Protein AF-A0A094KVY6-F1 (afdb_monomer)

Radius of gyration: 12.09 Å; Cα contacts (8 Å, |Δi|>4): 46; chains: 1; bounding box: 32×22×28 Å

pLDDT: mean 83.22, std 8.4, range [48.06, 92.19]

Secondary structure (DSSP, 8-state):
---TTS-SSPPPTTPPTTTTHHHHHHHHHHHHHH-HHHHHHHHTTTT-----TTTTS--HHHHHHHHHHH-

Structure (mmCIF, N/CA/C/O backbone):
data_AF-A0A094KVY6-F1
#
_entry.id   AF-A0A094KVY6-F1
#
loop_
_atom_site.group_PDB
_atom_site.id
_atom_site.type_symbol
_atom_site.label_atom_id
_atom_site.label_alt_id
_atom_site.label_comp_id
_atom_site.label_asym_id
_atom_site.label_entity_id
_atom_site.label_seq_id
_atom_site.pdbx_PDB_ins_code
_atom_site.Cartn_x
_atom_site.Cartn_y
_atom_site.Cartn_z
_atom_site.occupancy
_atom_site.B_iso_or_equiv
_atom_site.auth_seq_id
_atom_site.auth_comp_id
_atom_site.auth_asym_id
_atom_site.auth_atom_id
_atom_site.pdbx_PDB_model_num
ATOM 1 N N . MET A 1 1 ? -5.806 13.561 -9.056 1.00 48.06 1 MET A N 1
ATOM 2 C CA . MET A 1 1 ? -5.328 12.198 -8.736 1.00 48.06 1 MET A CA 1
ATOM 3 C C . MET A 1 1 ? -4.108 12.355 -7.853 1.00 48.06 1 MET A C 1
ATOM 5 O O . MET A 1 1 ? -3.019 12.574 -8.358 1.00 48.06 1 MET A O 1
ATOM 9 N N . ASP A 1 2 ? -4.298 12.313 -6.541 1.00 64.81 2 ASP A N 1
ATOM 10 C CA . ASP A 1 2 ? -3.314 12.762 -5.544 1.00 64.81 2 ASP A CA 1
ATOM 11 C C . ASP A 1 2 ? -2.136 11.800 -5.333 1.00 64.81 2 ASP A C 1
ATOM 13 O O . ASP A 1 2 ? -1.334 11.996 -4.429 1.00 64.81 2 ASP A O 1
ATOM 17 N N . GLY A 1 3 ? -2.027 10.732 -6.135 1.00 69.19 3 GLY A N 1
ATOM 18 C CA . GLY A 1 3 ? -0.922 9.772 -6.033 1.00 69.19 3 GLY A CA 1
ATOM 19 C C . GLY A 1 3 ? -0.780 9.147 -4.641 1.00 69.19 3 GLY A C 1
ATOM 20 O O . GLY A 1 3 ? 0.300 8.687 -4.299 1.00 69.19 3 GLY A O 1
ATOM 21 N N . TYR A 1 4 ? -1.853 9.135 -3.844 1.00 80.31 4 TYR A N 1
ATOM 22 C CA . TYR A 1 4 ? -1.835 8.828 -2.409 1.00 80.31 4 TYR A CA 1
ATOM 23 C C . TYR A 1 4 ? -1.258 7.440 -2.077 1.00 80.31 4 TYR A C 1
ATOM 25 O O . TYR A 1 4 ? -0.646 7.237 -1.035 1.00 80.31 4 TYR A O 1
ATOM 33 N N . PHE A 1 5 ? -1.436 6.490 -2.993 1.00 83.44 5 PHE A N 1
ATOM 34 C CA . PHE A 1 5 ? -0.925 5.120 -2.905 1.00 83.44 5 PHE A CA 1
ATOM 35 C C . PHE A 1 5 ? 0.411 4.915 -3.636 1.00 83.44 5 PHE A C 1
ATOM 37 O O . PHE A 1 5 ? 0.905 3.796 -3.745 1.00 83.44 5 PHE A O 1
ATOM 44 N N . GLY A 1 6 ? 0.975 5.985 -4.190 1.00 81.88 6 GLY A N 1
ATOM 45 C CA . GLY A 1 6 ? 2.237 5.956 -4.905 1.00 81.88 6 GLY A CA 1
ATOM 46 C C . GLY A 1 6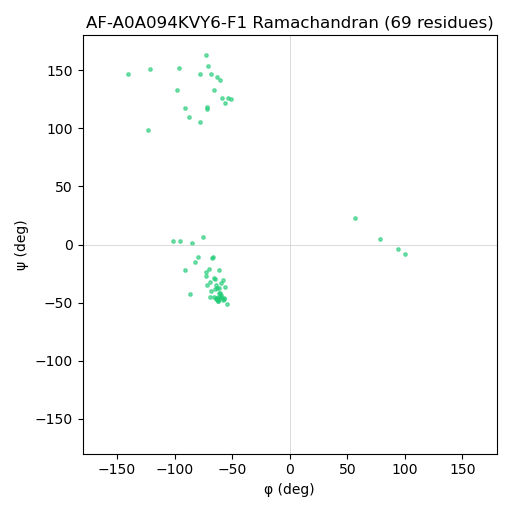 ? 3.412 5.738 -3.961 1.00 81.88 6 GLY A C 1
ATOM 47 O O . GLY A 1 6 ? 3.377 6.095 -2.786 1.00 81.88 6 GLY A O 1
ATOM 48 N N . ASN A 1 7 ? 4.483 5.163 -4.500 1.00 81.75 7 ASN A N 1
ATOM 49 C CA . ASN A 1 7 ? 5.718 4.985 -3.753 1.00 81.75 7 ASN A CA 1
ATOM 50 C C . ASN A 1 7 ? 6.425 6.346 -3.545 1.00 81.75 7 ASN A C 1
ATOM 52 O O . ASN A 1 7 ? 6.853 6.939 -4.541 1.00 81.75 7 ASN A O 1
ATOM 56 N N . PRO A 1 8 ? 6.597 6.841 -2.298 1.00 81.69 8 PRO A N 1
ATOM 57 C CA . PRO A 1 8 ? 7.317 8.089 -2.037 1.00 81.69 8 PRO A CA 1
ATOM 58 C C . PRO A 1 8 ? 8.826 7.962 -2.302 1.00 81.69 8 PRO A C 1
ATOM 60 O O . PRO A 1 8 ? 9.507 8.961 -2.543 1.00 81.69 8 PRO A O 1
ATOM 63 N N . PHE A 1 9 ? 9.363 6.739 -2.299 1.00 81.38 9 PHE A N 1
ATOM 64 C CA . PHE A 1 9 ? 10.766 6.468 -2.581 1.00 81.38 9 PHE A CA 1
ATOM 65 C C . PHE A 1 9 ? 11.019 6.525 -4.090 1.00 81.38 9 PHE A C 1
ATOM 67 O O . PHE A 1 9 ? 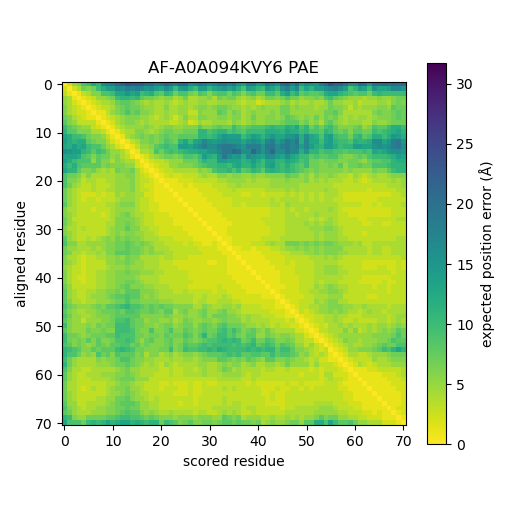10.676 5.606 -4.843 1.00 81.38 9 PHE A O 1
ATOM 74 N N . ARG A 1 10 ? 11.660 7.608 -4.544 1.00 74.12 10 ARG A N 1
ATOM 75 C CA . ARG A 1 10 ? 12.052 7.750 -5.950 1.00 74.12 10 ARG A CA 1
ATOM 76 C C . ARG A 1 10 ? 13.107 6.716 -6.321 1.00 74.12 10 ARG A C 1
ATOM 78 O O . ARG A 1 10 ? 14.121 6.559 -5.644 1.00 74.12 10 ARG A O 1
ATOM 85 N N . LEU A 1 11 ? 12.889 6.060 -7.455 1.00 74.12 11 LEU A N 1
ATOM 86 C CA . LEU A 1 11 ? 13.890 5.203 -8.067 1.00 74.12 11 LEU A CA 1
ATOM 87 C C . LEU A 1 11 ? 15.005 6.082 -8.660 1.00 74.12 11 LEU A C 1
ATOM 89 O O . LEU A 1 11 ? 14.752 6.881 -9.562 1.00 74.12 11 LEU A O 1
ATOM 93 N N . SER A 1 12 ? 16.237 5.942 -8.172 1.00 71.62 12 SER A N 1
ATOM 94 C CA . SER A 1 12 ? 17.389 6.609 -8.792 1.00 71.62 12 SER A CA 1
ATOM 95 C C . SER A 1 12 ? 17.700 6.013 -10.166 1.00 71.62 12 SER A C 1
ATOM 97 O O . SER A 1 12 ? 17.551 4.808 -10.391 1.00 71.62 12 SER A O 1
ATOM 99 N N . ARG A 1 13 ? 18.179 6.860 -11.085 1.00 63.62 13 ARG A N 1
ATOM 100 C CA . ARG A 1 13 ? 18.557 6.473 -12.453 1.00 63.62 13 ARG A CA 1
ATOM 101 C C . ARG A 1 13 ? 19.601 5.343 -12.402 1.00 63.62 13 ARG A C 1
ATOM 103 O O . ARG A 1 13 ? 20.644 5.506 -11.780 1.00 63.62 13 ARG A O 1
ATOM 110 N N . GLY A 1 14 ? 19.299 4.195 -13.015 1.00 65.56 14 GLY A N 1
ATOM 111 C CA . GLY A 1 14 ? 20.178 3.014 -13.046 1.00 65.56 14 GLY A CA 1
ATOM 112 C C . GLY A 1 14 ? 19.931 1.958 -11.957 1.00 65.56 14 GLY A C 1
ATOM 113 O O . GLY A 1 14 ? 20.559 0.901 -11.988 1.00 65.56 14 GLY A O 1
ATOM 114 N N . LYS A 1 15 ? 19.012 2.184 -11.008 1.00 68.25 15 LYS A N 1
ATOM 115 C CA . LYS A 1 15 ? 18.563 1.137 -10.071 1.00 68.25 15 LYS A CA 1
ATOM 116 C C . LYS A 1 15 ? 17.569 0.198 -10.766 1.00 68.25 15 LYS A C 1
ATOM 118 O O . LYS A 1 15 ? 16.794 0.627 -11.619 1.00 68.25 15 LYS A O 1
ATOM 123 N N . LYS A 1 16 ? 17.582 -1.087 -10.396 1.00 71.44 16 LYS A N 1
ATOM 124 C CA . LYS A 1 16 ? 16.640 -2.080 -10.936 1.00 71.44 16 LYS A CA 1
ATOM 125 C C . LYS A 1 16 ? 15.205 -1.714 -10.545 1.00 71.44 16 LYS A C 1
ATOM 127 O O . LYS A 1 16 ? 14.958 -1.253 -9.428 1.00 71.44 16 LYS A O 1
ATOM 132 N N . HIS A 1 17 ? 14.253 -1.967 -11.443 1.00 68.69 17 HIS A N 1
ATOM 133 C CA . HIS A 1 17 ? 12.834 -1.913 -11.096 1.00 68.69 17 HIS A CA 1
ATOM 134 C C . HIS A 1 17 ? 12.590 -2.810 -9.880 1.00 68.69 17 HIS A C 1
ATOM 136 O O . HIS A 1 17 ? 12.998 -3.969 -9.863 1.00 68.69 17 HIS A O 1
ATOM 142 N N . GLY A 1 18 ? 11.991 -2.242 -8.837 1.00 72.62 18 GLY A N 1
ATOM 143 C CA . GLY A 1 18 ? 11.739 -2.952 -7.590 1.00 72.62 18 GLY A CA 1
ATOM 144 C C . GLY A 1 18 ? 12.724 -2.675 -6.452 1.00 72.62 18 GLY A C 1
ATOM 145 O O . GLY A 1 18 ? 12.440 -3.052 -5.323 1.00 72.62 18 GLY A O 1
ATOM 146 N N . SER A 1 19 ? 13.836 -1.963 -6.677 1.0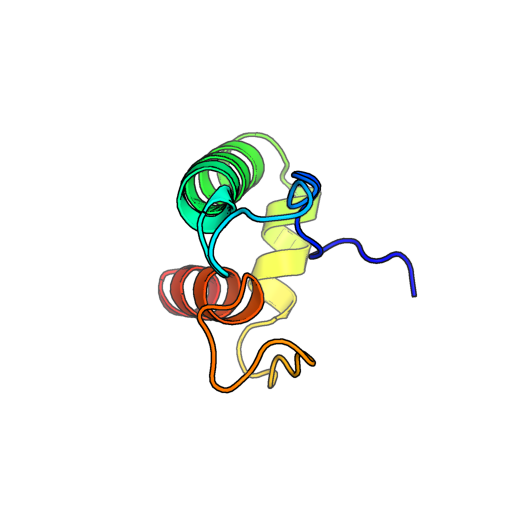0 80.44 19 SER A N 1
ATOM 147 C CA . SER A 1 19 ? 14.806 -1.678 -5.600 1.00 80.44 19 SER A CA 1
ATOM 148 C C . SER A 1 19 ? 14.238 -0.862 -4.429 1.00 80.44 19 SER A C 1
ATOM 150 O O . SER A 1 19 ? 14.801 -0.898 -3.343 1.00 80.44 19 SER A O 1
ATOM 152 N N . THR A 1 20 ? 13.145 -0.124 -4.634 1.00 83.94 20 THR A N 1
ATOM 153 C CA . THR A 1 20 ? 12.468 0.671 -3.594 1.00 83.94 20 THR A CA 1
ATOM 154 C C . THR A 1 20 ? 11.215 -0.005 -3.033 1.00 83.94 20 THR A C 1
ATOM 156 O O . THR A 1 20 ? 10.514 0.595 -2.223 1.00 83.94 20 THR A O 1
ATOM 159 N N . LEU A 1 21 ? 10.902 -1.230 -3.470 1.00 84.69 21 LEU A N 1
ATOM 160 C CA . LEU A 1 21 ? 9.708 -1.956 -3.029 1.00 84.69 21 LEU A CA 1
ATOM 161 C C . LEU A 1 21 ? 9.822 -2.451 -1.597 1.00 84.69 21 LEU A C 1
ATOM 163 O O . LEU A 1 21 ? 8.830 -2.428 -0.884 1.00 84.69 21 LEU A O 1
ATOM 167 N N . ASP A 1 22 ? 11.016 -2.848 -1.171 1.00 86.38 22 ASP A N 1
ATOM 168 C CA . ASP A 1 22 ? 11.251 -3.293 0.201 1.00 86.38 22 ASP A CA 1
ATOM 169 C C . ASP A 1 22 ? 11.019 -2.146 1.203 1.00 86.38 22 ASP A C 1
ATOM 171 O O . ASP A 1 22 ? 10.239 -2.270 2.145 1.00 86.38 22 ASP A O 1
ATOM 175 N N . LEU A 1 23 ? 11.559 -0.961 0.890 1.00 86.31 23 LEU A N 1
ATOM 176 C CA . LEU A 1 23 ? 11.292 0.277 1.632 1.00 86.31 23 LEU A CA 1
ATOM 177 C C . LEU A 1 23 ? 9.804 0.641 1.616 1.00 86.31 23 LEU A C 1
ATOM 179 O O . LEU A 1 23 ? 9.237 1.010 2.643 1.00 86.31 23 LEU A O 1
ATOM 183 N N . PHE A 1 24 ? 9.154 0.514 0.455 1.00 89.38 24 PHE A N 1
ATOM 184 C CA . PHE A 1 24 ? 7.720 0.757 0.336 1.00 89.38 24 PHE A CA 1
ATOM 185 C C . PHE A 1 24 ? 6.900 -0.231 1.170 1.00 89.38 24 PHE A C 1
ATOM 187 O O . PHE A 1 24 ? 5.913 0.164 1.777 1.00 89.38 24 PHE A O 1
ATOM 194 N N . ARG A 1 25 ? 7.320 -1.496 1.255 1.00 89.12 25 ARG A N 1
ATOM 195 C CA . ARG A 1 25 ? 6.665 -2.519 2.070 1.00 89.12 25 ARG A CA 1
ATOM 196 C C . ARG A 1 25 ? 6.688 -2.140 3.547 1.00 89.12 25 ARG A C 1
ATOM 198 O O . ARG A 1 25 ? 5.641 -2.202 4.184 1.00 89.12 25 ARG A O 1
ATOM 205 N N . GLY A 1 26 ? 7.845 -1.717 4.057 1.00 89.19 26 GLY A N 1
ATOM 206 C CA . GLY A 1 26 ? 7.974 -1.212 5.427 1.00 89.19 26 GLY A CA 1
ATOM 207 C C . GLY A 1 26 ? 7.110 0.028 5.665 1.00 89.19 26 GLY A C 1
ATOM 208 O O . GLY A 1 26 ? 6.369 0.077 6.637 1.00 89.19 26 GLY A O 1
ATOM 209 N N . TYR A 1 27 ? 7.125 0.975 4.725 1.00 89.94 27 TYR A N 1
ATOM 210 C CA . TYR A 1 27 ? 6.306 2.188 4.785 1.00 89.94 27 TYR A CA 1
ATOM 211 C C . TYR A 1 27 ? 4.799 1.910 4.820 1.00 89.94 27 TYR A C 1
ATOM 213 O O . TYR A 1 27 ? 4.073 2.563 5.563 1.00 89.94 27 TYR A O 1
ATOM 221 N N . VAL A 1 28 ? 4.319 0.949 4.023 1.00 90.44 28 VAL A N 1
ATOM 222 C CA . VAL A 1 28 ? 2.905 0.553 4.025 1.00 90.44 28 VAL A CA 1
ATOM 223 C C . VAL A 1 28 ? 2.527 -0.045 5.376 1.00 90.44 28 VAL A C 1
ATOM 225 O O . VAL A 1 28 ? 1.513 0.355 5.925 1.00 90.44 28 VAL A O 1
ATOM 228 N N . VAL A 1 29 ? 3.330 -0.958 5.932 1.00 89.88 29 VAL A N 1
ATOM 229 C CA . VAL A 1 29 ? 3.046 -1.571 7.245 1.00 89.88 29 VAL A CA 1
ATOM 230 C C . VAL A 1 29 ? 3.028 -0.525 8.353 1.00 89.88 29 VAL A C 1
ATOM 232 O O . VAL A 1 29 ? 2.071 -0.470 9.115 1.00 89.88 29 VAL A O 1
ATOM 235 N N . ASP A 1 30 ? 4.052 0.324 8.400 1.00 91.31 30 ASP A N 1
ATOM 236 C CA . ASP A 1 30 ? 4.169 1.391 9.391 1.00 91.31 30 ASP A CA 1
ATOM 237 C C . ASP A 1 30 ? 2.987 2.369 9.309 1.00 91.31 30 ASP A C 1
ATOM 239 O O . ASP A 1 30 ? 2.352 2.656 10.321 1.00 91.31 30 ASP A O 1
ATOM 243 N N . ARG A 1 31 ? 2.592 2.806 8.102 1.00 90.75 31 ARG A N 1
ATOM 244 C CA . ARG A 1 31 ? 1.404 3.663 7.934 1.00 90.75 31 ARG A CA 1
ATOM 245 C C . ARG A 1 31 ? 0.090 2.953 8.204 1.00 90.75 31 ARG A C 1
ATOM 247 O O . ARG A 1 31 ? -0.848 3.606 8.635 1.00 90.75 31 ARG A O 1
ATOM 254 N N . LEU A 1 32 ? -0.023 1.656 7.932 1.00 89.50 32 LEU A N 1
ATOM 255 C CA . LEU A 1 32 ? -1.239 0.911 8.263 1.00 89.50 32 LEU A CA 1
ATOM 256 C C . LEU A 1 32 ? -1.474 0.845 9.778 1.00 89.50 32 LEU A C 1
ATOM 258 O O . LEU A 1 32 ? -2.631 0.777 10.184 1.00 89.50 32 LEU A O 1
ATOM 262 N N . ASP A 1 33 ? -0.408 0.873 10.580 1.00 89.31 33 ASP A N 1
ATOM 263 C CA . ASP A 1 33 ? -0.473 0.875 12.046 1.00 89.31 33 ASP A CA 1
ATOM 264 C C . ASP A 1 33 ? -0.627 2.294 12.623 1.00 89.31 33 ASP A C 1
ATOM 266 O O . ASP A 1 33 ? -1.443 2.529 13.511 1.00 89.31 33 ASP A O 1
ATOM 270 N N . THR A 1 34 ? 0.114 3.262 12.077 1.00 92.19 34 THR A N 1
ATOM 271 C CA . THR A 1 34 ? 0.192 4.629 12.622 1.00 92.19 34 THR A CA 1
ATOM 272 C C . THR A 1 34 ? -0.841 5.606 12.051 1.00 92.19 34 THR A C 1
ATOM 274 O O . THR A 1 34 ? -1.144 6.614 12.691 1.00 92.19 34 THR A O 1
ATOM 277 N N . ASP A 1 35 ? -1.391 5.344 10.862 1.00 91.88 35 ASP A N 1
ATOM 278 C CA . ASP A 1 35 ? -2.292 6.245 10.139 1.00 91.88 35 ASP A CA 1
ATOM 279 C C . ASP A 1 35 ? -3.633 5.556 9.834 1.00 91.88 35 ASP A C 1
ATOM 281 O O . ASP A 1 35 ? -3.808 4.822 8.855 1.00 91.88 35 ASP A O 1
ATOM 285 N N . GLU A 1 36 ? -4.628 5.842 10.677 1.00 91.44 36 GLU A N 1
ATOM 286 C CA . GLU A 1 36 ? -5.988 5.320 10.527 1.00 91.44 36 GLU A CA 1
ATOM 287 C C . GLU A 1 36 ? -6.653 5.710 9.197 1.00 91.44 36 GLU A C 1
ATOM 289 O O . GLU A 1 36 ? -7.474 4.953 8.665 1.00 91.44 36 GLU A O 1
ATOM 294 N N . GLU A 1 37 ? -6.350 6.893 8.650 1.00 91.44 37 GLU A N 1
ATOM 295 C CA . GLU A 1 37 ? -6.913 7.313 7.367 1.00 91.44 37 GLU A CA 1
ATOM 296 C C . GLU A 1 37 ? -6.323 6.466 6.242 1.00 91.44 37 GLU A C 1
ATOM 298 O O . GLU A 1 37 ? -7.063 5.966 5.384 1.00 91.44 37 GLU A O 1
ATOM 303 N N . TYR A 1 38 ? -5.006 6.261 6.272 1.00 90.81 38 TYR A N 1
ATOM 304 C CA . TYR A 1 38 ? -4.314 5.387 5.338 1.00 90.81 38 TYR A CA 1
ATOM 305 C C . TYR A 1 38 ? -4.886 3.970 5.401 1.00 90.81 38 TYR A C 1
ATOM 307 O O . TYR A 1 38 ? -5.272 3.423 4.366 1.00 90.81 38 TYR A O 1
ATOM 315 N N . TYR A 1 39 ? -5.061 3.423 6.607 1.00 90.19 39 TYR A N 1
ATOM 316 C CA . TYR A 1 39 ? -5.707 2.131 6.824 1.00 90.19 39 TYR A CA 1
ATOM 317 C C . TYR A 1 39 ? -7.101 2.054 6.188 1.00 90.19 39 TYR A C 1
ATOM 319 O O . TYR A 1 39 ? -7.376 1.140 5.408 1.00 90.19 39 TYR A O 1
ATOM 327 N N . ARG A 1 40 ? -7.990 3.025 6.452 1.00 90.94 40 ARG A N 1
ATOM 328 C CA . ARG A 1 40 ? -9.350 3.036 5.873 1.00 90.94 40 ARG A CA 1
ATOM 329 C C . ARG A 1 40 ? -9.322 3.114 4.351 1.00 90.94 40 ARG A C 1
ATOM 331 O O . ARG A 1 40 ? -10.094 2.422 3.686 1.00 90.94 40 ARG A O 1
ATOM 338 N N . ARG A 1 41 ? -8.436 3.939 3.792 1.00 90.38 41 ARG A N 1
ATOM 339 C CA . ARG A 1 41 ? -8.279 4.096 2.342 1.00 90.38 41 ARG A CA 1
ATOM 340 C C . ARG A 1 41 ? -7.755 2.822 1.691 1.00 90.38 41 ARG A C 1
ATOM 342 O O . ARG A 1 41 ? -8.317 2.414 0.679 1.00 90.38 41 ARG A O 1
ATOM 349 N N . VAL A 1 42 ? -6.737 2.185 2.276 1.00 89.75 42 VAL A N 1
ATOM 350 C CA . VAL A 1 42 ? -6.202 0.898 1.808 1.00 89.75 42 VAL A CA 1
ATOM 351 C C . VAL A 1 42 ? -7.279 -0.177 1.906 1.00 89.75 42 VAL A C 1
ATOM 353 O O . VAL A 1 42 ? -7.573 -0.825 0.911 1.00 89.75 42 VAL A O 1
ATOM 356 N N . LYS A 1 43 ? -7.979 -0.299 3.037 1.00 89.19 43 LYS A N 1
ATOM 357 C CA . LYS A 1 43 ? -9.110 -1.228 3.189 1.00 89.19 43 LYS A CA 1
ATOM 358 C C . LYS A 1 43 ? -10.203 -1.007 2.135 1.00 89.19 43 LYS A C 1
ATOM 360 O O . LYS A 1 43 ? -10.771 -1.966 1.620 1.00 89.19 43 LYS A O 1
ATOM 365 N N . GLY A 1 44 ? -10.460 0.245 1.751 1.00 89.62 44 GLY A N 1
ATOM 366 C CA . GLY A 1 44 ? -11.386 0.606 0.671 1.00 89.62 44 GLY A CA 1
ATOM 367 C C . GLY A 1 44 ? -10.944 0.181 -0.739 1.00 89.62 44 GLY A C 1
ATOM 368 O O . GLY A 1 44 ? -11.744 0.251 -1.675 1.00 89.62 44 GLY A O 1
ATOM 369 N N . LEU A 1 45 ? -9.697 -0.267 -0.913 1.00 88.38 45 LEU A N 1
ATOM 370 C CA . LEU A 1 45 ? -9.212 -0.875 -2.153 1.00 88.38 45 LEU A CA 1
ATOM 371 C C . LEU A 1 45 ? -9.629 -2.344 -2.294 1.00 88.38 45 LEU A C 1
ATOM 373 O O . LEU A 1 45 ? -9.475 -2.906 -3.377 1.00 88.38 45 LEU A O 1
ATOM 377 N N . ARG A 1 46 ? -10.172 -2.972 -1.243 1.00 88.88 46 ARG A N 1
ATOM 378 C CA . ARG A 1 46 ? -10.596 -4.376 -1.285 1.00 88.88 46 ARG A CA 1
ATOM 379 C C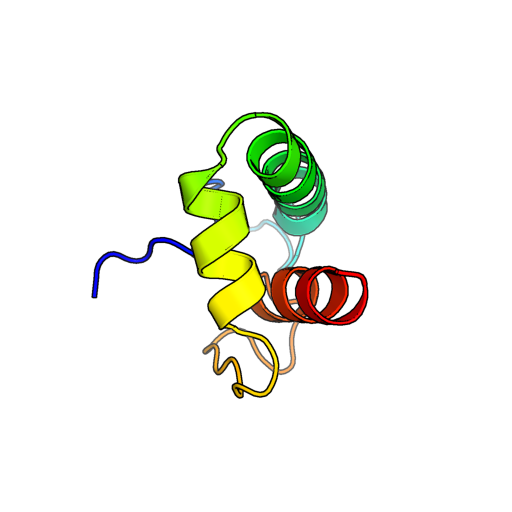 . ARG A 1 46 ? -11.652 -4.593 -2.367 1.00 88.88 46 ARG A C 1
ATOM 381 O O . ARG A 1 46 ? -12.661 -3.894 -2.419 1.00 88.88 46 ARG A O 1
ATOM 388 N N . GLY A 1 47 ? -11.391 -5.554 -3.252 1.00 86.19 47 GLY A N 1
ATOM 389 C CA . GLY A 1 47 ? -12.239 -5.845 -4.412 1.00 86.19 47 GLY A CA 1
ATOM 390 C C . GLY A 1 47 ? -12.072 -4.884 -5.597 1.00 86.19 47 GLY A C 1
ATOM 391 O O . GLY A 1 47 ? -12.799 -5.016 -6.580 1.00 86.19 47 GLY A O 1
ATOM 392 N N . LYS A 1 48 ? -11.133 -3.928 -5.545 1.00 88.06 48 LYS A N 1
ATOM 393 C CA . LYS A 1 48 ? -10.779 -3.073 -6.690 1.00 88.06 48 LYS A CA 1
ATOM 394 C C . LYS A 1 48 ? -9.564 -3.623 -7.431 1.00 88.06 48 LYS A C 1
ATOM 396 O O . LYS A 1 48 ? -8.682 -4.240 -6.844 1.00 88.06 48 LYS A O 1
ATOM 401 N N . ILE A 1 49 ? -9.492 -3.328 -8.728 1.00 84.50 49 ILE A N 1
ATOM 402 C CA . ILE A 1 49 ? -8.337 -3.658 -9.566 1.00 84.50 49 ILE A CA 1
ATOM 403 C C . ILE A 1 49 ? -7.362 -2.479 -9.544 1.00 84.50 49 ILE A C 1
ATOM 405 O O . ILE A 1 49 ? -7.690 -1.381 -9.997 1.00 84.50 49 ILE A O 1
ATOM 409 N N . LEU A 1 50 ? -6.154 -2.711 -9.028 1.00 83.62 50 LEU A N 1
ATOM 410 C CA . LEU A 1 50 ? -5.068 -1.735 -9.050 1.00 83.62 50 LEU A CA 1
ATOM 411 C C . LEU A 1 50 ? -4.275 -1.873 -10.352 1.00 83.62 50 LEU A C 1
ATOM 413 O O . LEU A 1 50 ? -3.545 -2.840 -10.556 1.00 83.62 50 LEU A O 1
ATOM 417 N N . VAL A 1 51 ? -4.410 -0.884 -11.235 1.00 81.06 51 VAL A N 1
ATOM 418 C CA . VAL A 1 51 ? -3.635 -0.785 -12.478 1.00 81.06 51 VAL A CA 1
ATOM 419 C C . VAL A 1 51 ? -2.450 0.151 -12.297 1.00 81.06 51 VAL A C 1
ATOM 421 O O . VAL A 1 51 ? -2.580 1.262 -11.786 1.00 81.06 51 VAL A O 1
ATOM 424 N N . CYS A 1 52 ? -1.279 -0.292 -12.748 1.00 82.12 52 CYS A N 1
ATOM 425 C CA . CYS A 1 52 ? -0.069 0.511 -12.748 1.00 82.12 52 CYS A CA 1
ATOM 426 C C . CYS A 1 52 ? 0.734 0.275 -14.026 1.00 82.12 52 CYS A C 1
ATOM 428 O O . CYS A 1 52 ? 0.801 -0.842 -14.536 1.00 82.12 52 CYS A O 1
ATOM 430 N N . PHE A 1 53 ? 1.411 1.323 -14.492 1.00 79.94 53 PHE A N 1
ATOM 431 C CA . PHE A 1 53 ? 2.284 1.280 -15.664 1.00 79.94 53 PHE A CA 1
ATOM 432 C C . PHE A 1 53 ? 3.551 0.430 -15.455 1.00 79.94 53 PHE A C 1
ATOM 434 O O . PHE A 1 53 ? 4.265 0.158 -16.413 1.00 79.94 53 PHE A O 1
ATOM 441 N N . CYS A 1 54 ? 3.863 0.024 -14.217 1.00 79.62 54 CYS A N 1
ATOM 442 C CA . CYS A 1 54 ? 5.057 -0.772 -13.928 1.00 79.62 54 CYS A CA 1
ATOM 443 C C . CYS A 1 54 ? 4.953 -2.231 -14.395 1.00 79.62 54 CYS 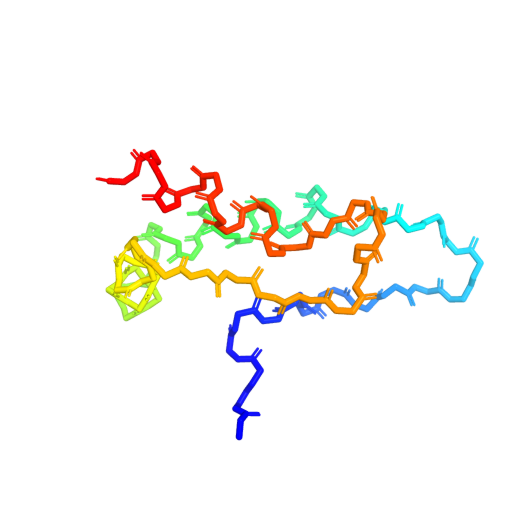A C 1
ATOM 445 O O . CYS A 1 54 ? 5.995 -2.858 -14.587 1.00 79.62 54 CYS A O 1
ATOM 447 N N . LYS A 1 55 ? 3.743 -2.792 -14.554 1.00 76.19 55 LYS A N 1
ATOM 448 C CA . LYS A 1 55 ? 3.580 -4.182 -15.014 1.00 76.19 55 LYS A CA 1
ATOM 449 C C . LYS A 1 55 ? 4.198 -4.356 -16.414 1.00 76.19 55 LYS A C 1
ATOM 451 O O . LYS A 1 55 ? 4.077 -3.451 -17.236 1.00 76.19 55 LYS A O 1
ATOM 456 N N . PRO A 1 56 ? 4.853 -5.500 -16.697 1.00 80.31 56 PRO A N 1
ATOM 457 C CA . PRO A 1 56 ? 4.907 -6.731 -15.893 1.00 80.31 56 PRO A CA 1
ATOM 458 C C . PRO A 1 56 ? 5.974 -6.754 -14.779 1.00 80.31 56 PRO A C 1
ATOM 460 O O . PRO A 1 56 ? 6.088 -7.754 -14.076 1.00 80.31 56 PRO A O 1
ATOM 463 N N . ASN A 1 57 ? 6.749 -5.683 -14.591 1.00 81.56 57 ASN A N 1
ATOM 464 C CA . ASN A 1 57 ? 7.792 -5.624 -13.563 1.00 81.56 57 ASN A CA 1
ATOM 465 C C . ASN A 1 57 ? 7.205 -5.500 -12.142 1.00 81.56 57 ASN A C 1
ATOM 467 O O . ASN A 1 57 ? 6.048 -5.090 -11.993 1.00 81.56 57 ASN A O 1
ATOM 471 N N . PRO A 1 58 ? 8.004 -5.790 -11.092 1.00 80.56 58 PRO A N 1
ATOM 472 C CA . PRO A 1 58 ? 7.591 -5.615 -9.701 1.00 80.56 58 PRO A CA 1
ATOM 473 C C . PRO A 1 58 ? 7.024 -4.210 -9.445 1.00 80.56 58 PRO A C 1
ATOM 475 O O . PRO A 1 58 ? 7.688 -3.204 -9.723 1.00 80.56 58 PRO A O 1
ATOM 478 N N . CYS A 1 59 ? 5.799 -4.134 -8.916 1.00 84.19 59 CYS A N 1
ATOM 479 C CA . CYS A 1 59 ? 5.069 -2.885 -8.725 1.00 84.19 59 CYS A CA 1
ATOM 480 C C . CYS A 1 59 ? 4.686 -2.650 -7.256 1.00 84.19 59 CYS A C 1
ATOM 482 O O . CYS A 1 59 ? 4.434 -3.575 -6.493 1.00 84.19 59 CYS A O 1
ATOM 484 N N . HIS A 1 60 ? 4.584 -1.377 -6.872 1.00 85.50 60 HIS A N 1
ATOM 485 C CA . HIS A 1 60 ? 4.056 -0.964 -5.570 1.00 85.50 60 HIS A CA 1
ATOM 486 C C . HIS A 1 60 ? 2.564 -1.310 -5.418 1.00 85.50 60 HIS A C 1
ATOM 488 O O . HIS A 1 60 ? 2.102 -1.582 -4.315 1.00 85.50 60 HIS A O 1
ATOM 494 N N . GLY A 1 61 ? 1.822 -1.351 -6.532 1.00 86.31 61 GLY A N 1
ATOM 495 C CA . GLY A 1 61 ? 0.425 -1.775 -6.559 1.00 86.31 61 GLY A CA 1
ATOM 496 C C . GLY A 1 61 ? 0.235 -3.242 -6.167 1.00 86.31 61 GLY A C 1
ATOM 497 O O . GLY A 1 61 ? -0.735 -3.539 -5.481 1.00 86.31 61 GLY A O 1
ATOM 498 N N . ASP A 1 62 ? 1.174 -4.133 -6.519 1.00 87.44 62 ASP A N 1
ATOM 499 C CA . ASP A 1 62 ? 1.133 -5.538 -6.082 1.00 87.44 62 ASP A CA 1
ATOM 500 C C . ASP A 1 62 ? 1.286 -5.639 -4.552 1.00 87.44 62 ASP A C 1
ATOM 502 O O . ASP A 1 62 ? 0.586 -6.416 -3.914 1.00 87.44 62 ASP A O 1
ATOM 506 N N . ILE A 1 63 ? 2.143 -4.805 -3.947 1.00 8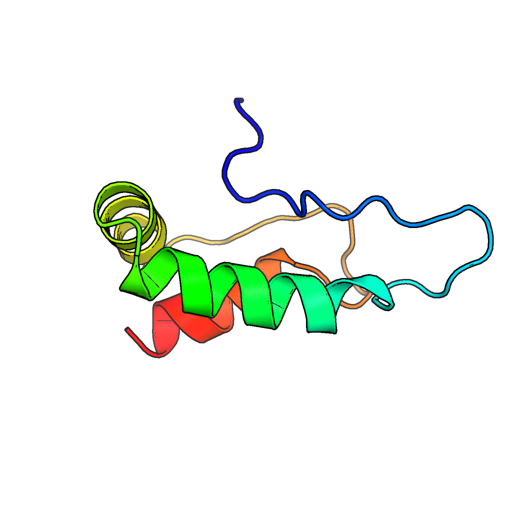8.75 63 ILE A N 1
ATOM 507 C CA . ILE A 1 63 ? 2.319 -4.755 -2.484 1.00 88.75 63 ILE A CA 1
ATOM 508 C C . ILE A 1 63 ? 1.030 -4.311 -1.799 1.00 88.75 63 ILE A C 1
ATOM 510 O O . ILE A 1 63 ? 0.604 -4.923 -0.825 1.00 88.75 63 ILE A O 1
ATOM 514 N N . LEU A 1 64 ? 0.396 -3.252 -2.307 1.00 88.75 64 LEU A N 1
ATOM 515 C CA . LEU A 1 64 ? -0.878 -2.792 -1.762 1.00 88.75 64 LEU A CA 1
ATOM 516 C C . LEU A 1 64 ? -1.958 -3.856 -1.910 1.00 88.75 64 LEU A C 1
ATOM 518 O O . LEU A 1 64 ? -2.660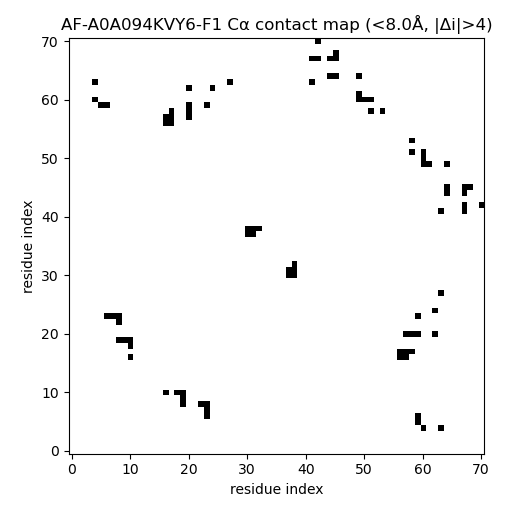 -4.106 -0.942 1.00 88.75 64 LEU A O 1
ATOM 522 N N . ALA A 1 65 ? -2.066 -4.501 -3.073 1.00 88.62 65 ALA A N 1
ATOM 523 C CA . ALA A 1 65 ? -3.011 -5.593 -3.276 1.00 88.62 65 ALA A CA 1
ATOM 524 C C . ALA A 1 65 ? -2.785 -6.726 -2.260 1.00 88.62 65 ALA A C 1
ATOM 526 O O . ALA A 1 65 ? -3.734 -7.133 -1.599 1.00 88.62 65 ALA A O 1
ATOM 527 N N . GLU A 1 66 ? -1.532 -7.147 -2.052 1.00 89.12 66 GLU A N 1
ATOM 528 C CA . GLU A 1 66 ? -1.182 -8.170 -1.058 1.00 89.12 66 GLU A CA 1
ATOM 529 C C . GLU A 1 66 ? -1.641 -7.776 0.355 1.00 89.12 66 GLU A C 1
ATOM 531 O O . GLU A 1 66 ? -2.242 -8.584 1.061 1.00 89.12 66 GLU A O 1
ATOM 536 N N . TYR A 1 67 ? -1.398 -6.533 0.783 1.00 88.50 67 TYR A N 1
ATOM 537 C CA . TYR A 1 67 ? -1.843 -6.076 2.103 1.00 88.50 67 TYR A CA 1
ATOM 538 C C . TYR A 1 67 ? -3.358 -5.963 2.205 1.00 88.50 67 TYR A C 1
ATOM 540 O O . TYR A 1 67 ? -3.927 -6.352 3.216 1.00 88.50 67 TYR A O 1
ATOM 548 N N . VAL A 1 68 ? -4.019 -5.474 1.160 1.00 89.44 68 VAL A N 1
ATOM 549 C CA . VAL A 1 68 ? -5.479 -5.360 1.102 1.00 89.44 68 VAL A CA 1
ATOM 550 C C . VAL A 1 68 ? -6.156 -6.723 1.220 1.00 89.44 68 VAL A C 1
ATOM 552 O O . VAL A 1 68 ? -7.199 -6.820 1.859 1.00 89.44 68 VAL A O 1
ATOM 555 N N . GLU A 1 69 ? -5.581 -7.771 0.627 1.00 86.00 69 GLU A N 1
ATOM 556 C CA . GLU A 1 69 ? -6.091 -9.140 0.762 1.00 86.00 69 GLU A CA 1
ATOM 557 C C . GLU A 1 69 ? -5.819 -9.747 2.145 1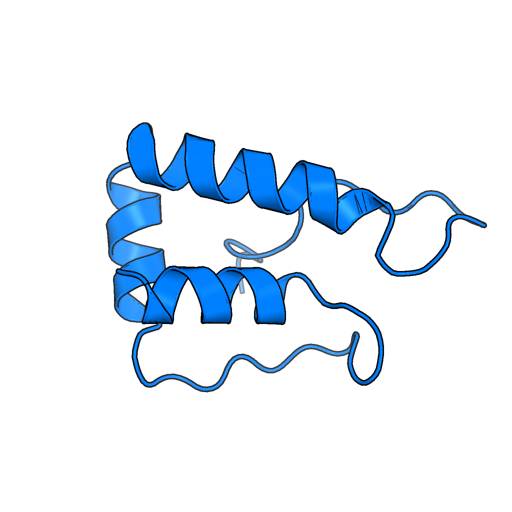.00 86.00 69 GLU A C 1
ATOM 559 O O . GLU A 1 69 ? -6.577 -10.604 2.600 1.00 86.00 69 GLU A O 1
ATOM 564 N N . ARG A 1 70 ? -4.765 -9.292 2.832 1.00 84.06 70 ARG A N 1
ATOM 565 C CA . ARG A 1 70 ? -4.411 -9.722 4.195 1.00 84.06 70 ARG A CA 1
ATOM 566 C C . ARG A 1 70 ? -5.190 -8.993 5.300 1.00 84.06 70 ARG A C 1
ATOM 568 O O . ARG A 1 70 ? -5.146 -9.456 6.439 1.00 84.06 70 ARG A O 1
ATOM 575 N N . LEU A 1 71 ? -5.854 -7.878 4.978 1.00 79.94 71 LEU A N 1
ATOM 576 C CA . LEU A 1 71 ? -6.683 -7.048 5.871 1.00 79.94 71 LEU A CA 1
ATOM 577 C C . LEU A 1 71 ? -8.151 -7.508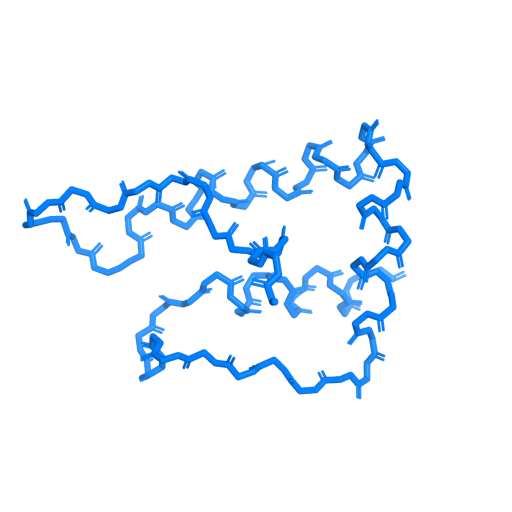 5.925 1.00 79.94 71 LEU A C 1
ATOM 579 O O . LEU A 1 71 ? -8.698 -7.572 7.046 1.00 79.94 71 LEU A O 1
#

Sequence (71 aa):
MDGYFGNPFRLSRGKKHGSTLDLFRGYVVDRLDTDEEYYRRVKGLRGKILVCFCKPNPCHGDILAEYVERL

Foldseek 3Di:
DPCLLPQPDDDPPPDDQCPCLVVLLVVLVVCCVVPPVSVVVLLVCQPPDDDDPCPPTDDSSVSSVVVNVVD

Mean predicted aligned error: 5.29 Å

Solvent-accessible surface area (backbone atoms only — not comparable to full-atom values): 4547 Å² total; per-residue (Å²): 133,85,58,83,84,54,71,88,64,77,82,58,93,90,60,62,86,47,77,50,42,65,62,43,52,52,51,51,55,53,37,51,74,76,28,68,65,55,32,54,55,48,56,67,44,55,94,59,87,80,84,64,88,53,61,94,49,69,43,66,56,57,54,51,50,55,52,35,75,74,105